Protein AF-A0AAU7X419-F1 (afdb_monomer_lite)

Foldseek 3Di:
DWEDAPDQWIADPVRDTGHCDPPDPVNVVVVVVVVVVDDHHYHPDDDQDPVNLVVQLVVLVVVLVVLVVLVVVCVVVVHDDDPLSVVLNVVSVCSNVVVDVDRDDDDDRDDPD

Sequence (113 aa):
MYRATSTEAVFRADGAIIPADPDNRDWQAYLAWLADGNAPEPAAAPEPTPAAVSARRAEALAALAASDIVVLRRAELGLALPEDWRTYRIALRAVVSGAVDTLPERPPWPPTA

Radius of gyration: 24.55 Å; chains: 1; bounding box: 50×23×65 Å

Structure (mmCIF, N/CA/C/O backbone):
data_AF-A0AAU7X419-F1
#
_entry.id   AF-A0AAU7X419-F1
#
loop_
_atom_site.group_PDB
_atom_site.id
_atom_site.type_symbol
_atom_site.label_atom_id
_atom_site.label_alt_id
_atom_site.label_comp_id
_atom_site.label_asym_id
_atom_site.label_entity_id
_atom_site.label_seq_id
_atom_site.pdbx_PDB_ins_code
_atom_site.Cartn_x
_atom_site.Cartn_y
_atom_site.Cartn_z
_atom_site.occupancy
_atom_site.B_iso_or_equiv
_atom_site.auth_seq_id
_atom_site.auth_comp_id
_atom_site.auth_asym_id
_atom_site.auth_atom_id
_atom_site.pdbx_PDB_model_num
ATOM 1 N N . MET A 1 1 ? 19.589 9.683 -27.814 1.00 79.56 1 MET A N 1
ATOM 2 C CA . MET A 1 1 ? 19.390 9.503 -26.362 1.00 79.56 1 MET A CA 1
ATOM 3 C C . MET A 1 1 ? 18.973 8.066 -26.118 1.00 79.56 1 MET A C 1
ATOM 5 O O . MET A 1 1 ? 18.142 7.567 -26.877 1.00 79.56 1 MET A O 1
ATOM 9 N N . TYR A 1 2 ? 19.582 7.414 -25.129 1.00 86.00 2 TYR A N 1
ATOM 10 C CA . TYR A 1 2 ? 19.307 6.026 -24.757 1.00 86.00 2 TYR A CA 1
ATOM 11 C C . TYR A 1 2 ? 18.768 5.968 -23.330 1.00 86.00 2 TYR A C 1
ATOM 13 O O . TYR A 1 2 ? 19.168 6.774 -22.489 1.00 86.00 2 TYR A O 1
ATOM 21 N N . ARG A 1 3 ? 17.896 5.002 -23.058 1.00 83.50 3 ARG A N 1
ATOM 22 C CA . ARG A 1 3 ? 17.323 4.739 -21.739 1.00 83.50 3 ARG A CA 1
ATOM 23 C C . ARG A 1 3 ? 17.540 3.281 -21.363 1.00 83.50 3 ARG A C 1
ATOM 25 O O . ARG A 1 3 ? 17.287 2.387 -22.171 1.00 83.50 3 ARG A O 1
ATOM 32 N N . ALA A 1 4 ? 18.000 3.042 -20.142 1.00 79.81 4 ALA A N 1
ATOM 33 C CA . ALA A 1 4 ? 18.187 1.690 -19.636 1.00 79.81 4 ALA A CA 1
ATOM 34 C C . ALA A 1 4 ? 16.838 0.964 -19.502 1.00 79.81 4 ALA A C 1
ATOM 36 O O . ALA A 1 4 ? 15.817 1.575 -19.169 1.00 79.81 4 ALA A O 1
ATOM 37 N N . THR A 1 5 ? 16.826 -0.344 -19.752 1.00 77.69 5 THR A N 1
ATOM 38 C CA . THR A 1 5 ? 15.701 -1.208 -19.367 1.00 77.69 5 THR A CA 1
ATOM 39 C C . THR A 1 5 ? 16.009 -1.913 -18.050 1.00 77.69 5 THR A C 1
ATOM 41 O O . THR A 1 5 ? 17.121 -1.845 -17.539 1.00 77.69 5 THR A O 1
ATOM 44 N N . SER A 1 6 ? 15.030 -2.624 -17.490 1.00 71.19 6 SER A N 1
ATOM 45 C CA . SER A 1 6 ? 15.257 -3.544 -16.364 1.00 71.19 6 SER A CA 1
ATOM 46 C C . SER A 1 6 ? 16.053 -4.804 -16.759 1.00 71.19 6 SER A C 1
ATOM 48 O O . SER A 1 6 ? 16.244 -5.689 -15.931 1.00 71.19 6 SER A O 1
ATOM 50 N N . THR A 1 7 ? 16.486 -4.897 -18.019 1.00 76.69 7 THR A N 1
ATOM 51 C CA . THR A 1 7 ? 17.304 -5.969 -18.602 1.00 76.69 7 THR A CA 1
ATOM 52 C C . THR A 1 7 ? 18.544 -5.367 -19.274 1.00 76.69 7 THR A C 1
ATOM 54 O O . THR A 1 7 ? 18.708 -4.151 -19.290 1.00 76.69 7 THR A O 1
ATOM 57 N N . GLU A 1 8 ? 19.409 -6.191 -19.868 1.00 79.94 8 GLU A N 1
ATOM 58 C CA . GLU A 1 8 ? 20.621 -5.709 -20.554 1.00 79.94 8 GLU A CA 1
ATOM 59 C C . GLU A 1 8 ? 20.330 -4.911 -21.843 1.00 79.94 8 GLU A C 1
ATOM 61 O O . GLU A 1 8 ? 21.203 -4.216 -22.350 1.00 79.94 8 GLU A O 1
ATOM 66 N N . ALA A 1 9 ? 19.098 -4.951 -22.361 1.00 85.69 9 ALA A N 1
ATOM 67 C CA . ALA A 1 9 ? 18.690 -4.154 -23.515 1.00 85.69 9 ALA A CA 1
ATOM 68 C C . ALA A 1 9 ? 18.554 -2.652 -23.189 1.00 85.69 9 ALA A C 1
ATOM 70 O O . ALA A 1 9 ? 18.259 -2.258 -22.056 1.00 85.69 9 ALA A O 1
ATOM 71 N N . VAL A 1 10 ? 18.675 -1.798 -24.206 1.00 88.00 10 VAL A N 1
ATOM 72 C CA . VAL A 1 10 ? 18.469 -0.345 -24.087 1.00 88.00 10 VAL A CA 1
ATOM 73 C C . VAL A 1 10 ? 17.378 0.145 -25.030 1.00 88.00 10 VAL A C 1
ATOM 75 O O . VAL A 1 10 ? 17.272 -0.301 -26.168 1.00 88.00 10 VAL A O 1
ATOM 78 N N . PHE A 1 11 ? 16.558 1.085 -24.564 1.00 88.56 11 PHE A N 1
ATOM 79 C CA . PHE A 1 11 ? 15.627 1.814 -25.418 1.00 88.56 11 PHE A CA 1
ATOM 80 C C . PHE A 1 11 ? 16.349 2.964 -26.100 1.00 88.56 11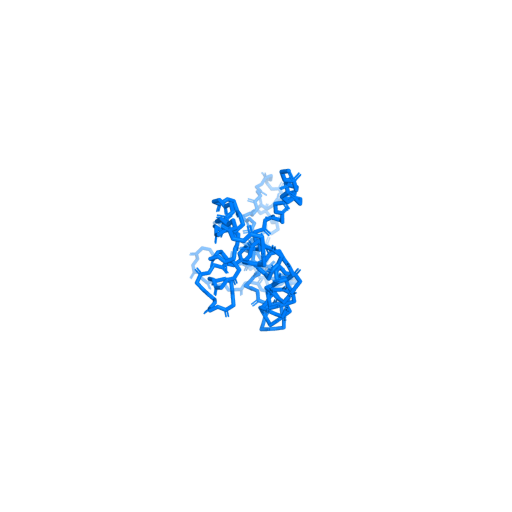 PHE A C 1
ATOM 82 O O . PHE A 1 11 ? 17.002 3.779 -25.443 1.00 88.56 11 PHE A O 1
ATOM 89 N N . ARG A 1 12 ? 16.177 3.081 -27.411 1.00 88.25 12 ARG A N 1
ATOM 90 C CA . ARG A 1 12 ? 16.569 4.271 -28.161 1.00 88.25 12 ARG A CA 1
ATOM 91 C C . ARG A 1 12 ? 15.372 5.213 -28.299 1.00 88.25 12 ARG A C 1
ATOM 93 O O . ARG A 1 12 ? 14.221 4.794 -28.240 1.00 88.25 12 ARG A O 1
ATOM 100 N N . ALA A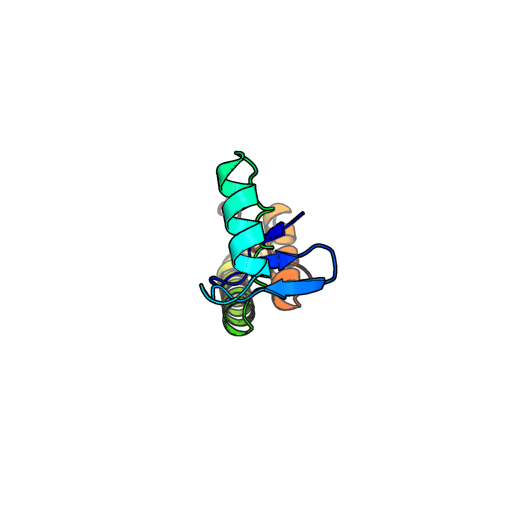 1 13 ? 15.644 6.509 -28.442 1.00 83.19 13 ALA A N 1
ATOM 101 C CA . ALA A 1 13 ? 14.624 7.562 -28.500 1.00 83.19 13 ALA A CA 1
ATOM 102 C C . ALA A 1 13 ? 13.572 7.403 -29.621 1.00 83.19 13 ALA A C 1
ATOM 104 O O . ALA A 1 13 ? 12.534 8.053 -29.573 1.00 83.19 13 ALA A O 1
ATOM 105 N N . ASP A 1 14 ? 13.827 6.554 -30.616 1.00 82.88 14 ASP A N 1
ATOM 106 C CA . ASP A 1 14 ? 12.886 6.177 -31.678 1.00 82.88 14 ASP A CA 1
ATOM 107 C C . ASP A 1 14 ? 11.906 5.062 -31.264 1.00 82.88 14 ASP A C 1
ATOM 109 O O . ASP A 1 14 ? 11.076 4.642 -32.066 1.00 82.88 14 ASP A O 1
ATOM 113 N N . GLY A 1 15 ? 11.986 4.580 -30.021 1.00 80.38 15 GLY A N 1
ATOM 114 C CA . GLY A 1 15 ? 11.152 3.503 -29.491 1.00 80.38 15 GLY A CA 1
ATOM 115 C C . GLY A 1 15 ? 11.693 2.099 -29.772 1.00 80.38 15 GLY A C 1
ATOM 116 O O . GLY A 1 15 ? 11.067 1.124 -29.359 1.00 80.38 15 GLY A O 1
ATOM 117 N N . ALA A 1 16 ? 12.850 1.970 -30.431 1.00 86.56 16 ALA A N 1
ATOM 118 C CA . ALA A 1 16 ? 13.476 0.675 -30.669 1.00 86.56 16 ALA A CA 1
ATOM 119 C C . ALA A 1 16 ? 14.076 0.099 -29.375 1.00 86.56 16 ALA A C 1
ATOM 121 O O . ALA A 1 16 ? 14.766 0.799 -28.626 1.00 86.56 16 ALA A O 1
ATOM 122 N N . ILE A 1 17 ? 13.842 -1.195 -29.138 1.00 90.00 17 ILE A N 1
ATOM 123 C CA . ILE A 1 17 ? 14.532 -1.979 -28.106 1.00 90.00 17 ILE A CA 1
ATOM 124 C C . ILE A 1 17 ? 15.788 -2.564 -28.742 1.00 90.00 17 ILE A C 1
ATOM 126 O O . ILE A 1 17 ? 15.701 -3.379 -29.659 1.00 90.00 17 ILE A O 1
ATOM 130 N N . ILE A 1 18 ? 16.950 -2.151 -28.250 1.00 90.25 18 ILE A N 1
ATOM 131 C CA . ILE A 1 18 ? 18.254 -2.619 -28.710 1.00 90.25 18 ILE A CA 1
ATOM 132 C C . ILE A 1 18 ? 18.728 -3.715 -27.748 1.00 90.25 18 ILE A C 1
ATOM 134 O O . ILE A 1 18 ? 19.059 -3.398 -26.602 1.00 90.25 18 ILE A O 1
ATOM 138 N N . PRO A 1 19 ? 18.756 -4.992 -28.163 1.00 90.19 19 PRO A N 1
ATOM 139 C CA . PRO A 1 19 ? 19.332 -6.062 -27.355 1.00 90.19 19 PRO A CA 1
ATOM 140 C C . PRO A 1 19 ? 20.846 -5.880 -27.185 1.00 90.19 19 PRO A C 1
ATOM 142 O O . PRO A 1 19 ? 21.510 -5.362 -28.085 1.00 90.19 19 PRO A O 1
ATOM 145 N N . ALA A 1 20 ? 21.383 -6.351 -26.054 1.00 89.00 20 ALA A N 1
ATOM 146 C CA . ALA A 1 20 ? 22.815 -6.367 -25.741 1.00 89.00 20 ALA A CA 1
ATOM 147 C C . ALA A 1 20 ? 23.576 -7.442 -26.534 1.00 89.00 20 ALA A C 1
ATOM 149 O O . ALA A 1 20 ? 24.198 -8.341 -25.975 1.00 89.00 20 ALA A O 1
ATOM 150 N N . ASP A 1 21 ? 23.479 -7.373 -27.856 1.00 90.31 21 ASP A N 1
ATOM 151 C CA . ASP A 1 21 ? 24.117 -8.306 -28.773 1.00 90.31 21 ASP A CA 1
ATOM 152 C C . ASP A 1 21 ? 25.371 -7.647 -29.377 1.00 90.31 21 ASP A C 1
ATOM 154 O O . ASP A 1 21 ? 25.259 -6.566 -29.970 1.00 90.31 21 ASP A O 1
ATOM 158 N N . PRO A 1 22 ? 26.571 -8.246 -29.235 1.00 88.88 22 PRO A N 1
ATOM 159 C CA . PRO A 1 22 ? 27.797 -7.700 -29.812 1.00 88.88 22 PRO A CA 1
ATOM 160 C C . PRO A 1 22 ? 27.753 -7.574 -31.341 1.00 88.88 22 PRO A C 1
ATOM 162 O O . PRO A 1 22 ? 28.447 -6.706 -31.874 1.00 88.88 22 PRO A O 1
ATOM 165 N N . ASP A 1 23 ? 26.930 -8.362 -32.039 1.00 92.12 23 ASP A N 1
ATOM 166 C CA . ASP A 1 23 ? 26.745 -8.278 -33.492 1.00 92.12 23 ASP A CA 1
ATOM 167 C C . ASP A 1 23 ? 25.702 -7.216 -33.895 1.00 92.12 23 ASP A C 1
ATOM 169 O O . ASP A 1 23 ? 25.554 -6.882 -35.077 1.00 92.12 23 ASP A O 1
ATOM 173 N N . ASN A 1 24 ? 24.997 -6.617 -32.927 1.00 90.62 24 ASN A N 1
ATOM 174 C CA . ASN A 1 24 ? 24.045 -5.547 -33.186 1.00 90.62 24 ASN A CA 1
ATOM 175 C C . ASN A 1 24 ? 24.753 -4.191 -33.323 1.00 90.62 24 ASN A C 1
ATOM 177 O O . ASN A 1 24 ? 25.326 -3.636 -32.384 1.00 90.62 24 ASN A O 1
ATOM 181 N N . ARG A 1 25 ? 24.637 -3.597 -34.512 1.00 91.62 25 ARG A N 1
ATOM 182 C CA . ARG A 1 25 ? 25.197 -2.277 -34.826 1.00 91.62 25 ARG A CA 1
ATOM 183 C C . ARG A 1 25 ? 24.687 -1.172 -33.897 1.00 91.62 25 ARG A C 1
ATOM 185 O O . ARG A 1 25 ? 25.450 -0.278 -33.540 1.00 91.62 25 ARG A O 1
ATOM 192 N N . ASP A 1 26 ? 23.421 -1.231 -33.499 1.00 90.19 26 ASP A N 1
ATOM 193 C CA . ASP A 1 26 ? 22.824 -0.234 -32.611 1.00 90.19 26 ASP A CA 1
ATOM 194 C C . ASP A 1 26 ? 23.362 -0.358 -31.176 1.00 90.19 26 ASP A C 1
ATOM 196 O O . ASP A 1 26 ? 23.521 0.649 -30.484 1.00 90.19 26 ASP A O 1
ATOM 200 N N . TRP A 1 27 ? 23.722 -1.575 -30.751 1.00 91.00 27 TRP A N 1
ATOM 201 C CA . TRP A 1 27 ? 24.388 -1.819 -29.471 1.00 91.00 27 TRP A CA 1
ATOM 202 C C . TRP A 1 27 ? 25.822 -1.282 -29.473 1.00 91.00 27 TRP A C 1
ATOM 204 O O . TRP A 1 27 ? 26.227 -0.577 -28.551 1.00 91.00 27 TRP A O 1
ATOM 214 N N . GLN A 1 28 ? 26.573 -1.514 -30.551 1.00 91.56 28 GLN A N 1
ATOM 215 C CA . GLN A 1 28 ? 27.915 -0.943 -30.716 1.00 91.56 28 GLN A CA 1
ATOM 216 C C . GLN A 1 28 ? 27.893 0.596 -30.720 1.00 91.56 28 GLN A C 1
ATOM 218 O O . GLN A 1 28 ? 28.753 1.230 -30.106 1.00 91.56 28 GLN A O 1
ATOM 223 N N . ALA A 1 29 ? 26.886 1.210 -31.354 1.00 91.44 29 ALA A N 1
ATOM 224 C CA . ALA A 1 29 ? 26.696 2.661 -31.336 1.00 91.44 29 ALA A CA 1
ATOM 225 C C . ALA A 1 29 ? 26.382 3.197 -29.927 1.00 91.44 29 ALA A C 1
ATOM 227 O O . ALA A 1 29 ? 26.853 4.273 -29.554 1.00 91.44 29 ALA A O 1
ATOM 228 N N . TYR A 1 30 ? 25.617 2.448 -29.129 1.00 89.38 30 TYR A N 1
ATOM 229 C CA . TYR A 1 30 ? 25.389 2.756 -27.718 1.00 89.38 30 TYR A CA 1
ATOM 230 C C . TYR A 1 30 ? 26.682 2.675 -26.887 1.00 89.38 30 TYR A C 1
ATOM 232 O O . TYR A 1 30 ? 26.959 3.589 -26.112 1.00 89.38 30 TYR A O 1
ATOM 240 N N . LEU A 1 31 ? 27.510 1.643 -27.086 1.00 90.38 31 LEU A N 1
ATOM 241 C CA . LEU A 1 31 ? 28.794 1.493 -26.387 1.00 90.38 31 LEU A CA 1
ATOM 242 C C . LEU A 1 31 ? 29.780 2.625 -26.710 1.00 90.38 31 LEU A C 1
ATOM 244 O O . LEU A 1 31 ? 30.438 3.136 -25.807 1.00 90.38 31 LEU A O 1
ATOM 248 N N . ALA A 1 32 ? 29.861 3.049 -27.974 1.00 91.75 32 ALA A N 1
ATOM 249 C CA . ALA A 1 32 ? 30.682 4.196 -28.366 1.00 91.75 32 ALA A CA 1
ATOM 250 C C . ALA A 1 32 ? 30.195 5.490 -27.691 1.00 91.75 32 ALA A C 1
ATOM 252 O O . ALA A 1 32 ? 30.985 6.243 -27.131 1.00 91.75 32 ALA A O 1
ATOM 253 N N . TRP A 1 33 ? 28.877 5.700 -27.656 1.00 91.06 33 TRP A N 1
ATOM 254 C CA . TRP A 1 33 ? 28.274 6.848 -26.982 1.00 91.06 33 TRP A CA 1
ATOM 255 C C . TRP A 1 33 ? 28.539 6.858 -25.464 1.00 91.06 33 TRP A C 1
ATOM 257 O O . TRP A 1 33 ? 28.801 7.922 -24.901 1.00 91.06 33 TRP A O 1
ATOM 267 N N . LEU A 1 34 ? 28.525 5.693 -24.803 1.00 89.88 34 LEU A N 1
ATOM 268 C CA . LEU A 1 34 ? 28.951 5.556 -23.403 1.00 89.88 34 LEU A CA 1
ATOM 269 C C . LEU A 1 34 ? 30.439 5.895 -23.216 1.00 89.88 34 LEU A C 1
ATOM 271 O O . LEU A 1 34 ? 30.795 6.577 -22.257 1.00 89.88 34 LEU A O 1
ATOM 275 N N . ALA A 1 35 ? 31.304 5.428 -24.122 1.00 90.38 35 ALA A N 1
ATOM 276 C CA . ALA A 1 35 ? 32.748 5.671 -24.068 1.00 90.38 35 ALA A CA 1
ATOM 277 C C . ALA A 1 35 ? 33.106 7.160 -24.226 1.00 90.38 35 ALA A C 1
ATOM 279 O O . ALA A 1 35 ? 34.069 7.622 -23.616 1.00 90.38 35 ALA A O 1
ATOM 280 N N . ASP A 1 36 ? 32.280 7.921 -24.947 1.00 91.00 36 ASP A N 1
ATOM 281 C CA . ASP A 1 36 ? 32.370 9.384 -25.057 1.00 91.00 36 ASP A CA 1
ATOM 282 C C . ASP A 1 36 ? 31.955 10.126 -23.764 1.00 91.00 36 ASP A C 1
ATOM 284 O O . ASP A 1 36 ? 31.923 11.357 -23.727 1.00 91.00 36 ASP A O 1
ATOM 288 N N . GLY A 1 37 ? 31.636 9.399 -22.685 1.00 89.50 37 GLY A N 1
ATOM 289 C CA . GLY A 1 37 ? 31.310 9.957 -21.369 1.00 89.50 37 GLY A CA 1
ATOM 290 C C . GLY A 1 37 ? 29.834 10.300 -21.176 1.00 89.50 37 GLY A C 1
ATOM 291 O O . GLY A 1 37 ? 29.483 10.993 -20.219 1.00 89.50 37 GLY A O 1
ATOM 292 N N . ASN A 1 38 ? 28.955 9.834 -22.063 1.00 88.62 38 ASN A N 1
ATOM 293 C CA . ASN A 1 38 ? 27.521 10.031 -21.903 1.00 88.62 38 ASN A CA 1
ATOM 294 C C . ASN A 1 38 ? 26.906 8.963 -20.980 1.00 88.62 38 ASN A C 1
ATOM 296 O O . ASN A 1 38 ? 27.380 7.831 -20.913 1.00 88.62 38 ASN A O 1
ATOM 300 N N . ALA A 1 39 ? 25.810 9.307 -20.298 1.00 86.69 39 ALA A N 1
ATOM 301 C CA . ALA A 1 39 ? 25.093 8.406 -19.396 1.00 86.69 39 ALA A CA 1
ATOM 302 C C . ALA A 1 39 ? 23.637 8.215 -19.854 1.00 86.69 39 ALA A C 1
ATOM 304 O O . ALA A 1 39 ? 22.959 9.213 -20.122 1.00 86.69 39 ALA A O 1
ATOM 305 N N . PRO A 1 40 ? 23.137 6.969 -19.963 1.00 85.06 40 PRO A N 1
ATOM 306 C CA . PRO A 1 40 ? 21.759 6.702 -20.351 1.00 85.06 40 PRO A CA 1
ATOM 307 C C . PRO A 1 40 ? 20.803 7.194 -19.269 1.00 85.06 40 PRO A C 1
ATOM 309 O O . PRO A 1 40 ? 21.136 7.228 -18.083 1.00 85.06 40 PRO A O 1
ATOM 312 N N . GLU A 1 41 ? 19.585 7.522 -19.677 1.00 84.00 41 GLU A N 1
ATOM 313 C CA . GLU A 1 41 ? 18.528 7.815 -18.720 1.00 84.00 41 GLU A CA 1
ATOM 314 C C . GLU A 1 41 ? 18.202 6.546 -17.908 1.00 84.00 41 GLU A C 1
ATOM 316 O O . GLU A 1 41 ? 18.158 5.447 -18.483 1.00 84.00 41 GLU A O 1
ATOM 321 N N . PRO A 1 42 ? 17.991 6.653 -16.583 1.00 78.81 42 PRO A N 1
ATOM 322 C CA . PRO A 1 42 ? 17.614 5.505 -15.773 1.00 78.81 42 PRO A CA 1
ATOM 323 C C . PRO A 1 42 ? 16.310 4.865 -16.267 1.00 78.81 42 PRO A C 1
ATOM 325 O O . PRO A 1 42 ? 15.401 5.524 -16.785 1.00 78.81 42 PRO A O 1
ATOM 328 N N . ALA A 1 43 ? 16.205 3.549 -16.081 1.00 75.44 43 ALA A N 1
ATOM 329 C CA . ALA A 1 43 ? 14.951 2.838 -16.290 1.00 75.44 43 ALA A CA 1
ATOM 330 C C . ALA A 1 43 ? 13.857 3.431 -15.381 1.00 75.44 43 ALA A C 1
ATOM 332 O O . ALA A 1 43 ? 14.143 3.889 -14.273 1.00 75.44 43 ALA A O 1
ATOM 333 N N . ALA A 1 44 ? 12.594 3.404 -15.823 1.00 72.31 44 ALA A N 1
ATOM 334 C CA . ALA A 1 44 ? 11.501 3.701 -14.894 1.00 72.31 44 ALA A CA 1
ATOM 335 C C . ALA A 1 44 ? 11.495 2.640 -13.796 1.00 72.31 44 ALA A C 1
ATOM 337 O O . ALA A 1 44 ? 11.857 1.485 -14.042 1.00 72.31 44 ALA A O 1
ATOM 338 N N . ALA A 1 45 ? 11.054 3.040 -12.604 1.00 71.88 45 ALA A N 1
ATOM 339 C CA . ALA A 1 45 ? 10.770 2.086 -11.550 1.00 71.88 45 ALA A CA 1
ATOM 340 C C . ALA A 1 45 ? 9.826 0.999 -12.097 1.00 71.88 45 ALA A C 1
ATOM 342 O O . ALA A 1 45 ? 8.892 1.328 -12.837 1.00 71.88 45 ALA A O 1
ATOM 343 N N . PRO A 1 46 ? 10.074 -0.281 -11.777 1.00 71.50 46 PRO A N 1
ATOM 344 C CA . PRO A 1 46 ? 9.177 -1.345 -12.193 1.00 71.50 46 PRO A CA 1
ATOM 345 C C . PRO A 1 46 ? 7.782 -1.078 -11.626 1.00 71.50 46 PRO A C 1
ATOM 347 O O . PRO A 1 46 ? 7.646 -0.662 -10.471 1.00 71.50 46 PRO A O 1
ATOM 350 N N . GLU A 1 47 ? 6.745 -1.329 -12.426 1.00 77.00 47 GLU A N 1
ATOM 351 C CA . GLU A 1 47 ? 5.382 -1.326 -11.902 1.00 77.00 47 GLU A CA 1
ATOM 352 C C . GLU A 1 47 ? 5.265 -2.360 -10.769 1.00 77.00 47 GLU A C 1
ATOM 354 O O . GLU A 1 47 ? 5.885 -3.431 -10.831 1.00 77.00 47 GLU A O 1
ATOM 359 N N . PRO A 1 48 ? 4.502 -2.061 -9.704 1.00 80.56 48 PRO A N 1
ATOM 360 C CA . PRO A 1 48 ? 4.331 -3.001 -8.612 1.00 80.56 48 PRO A CA 1
ATOM 361 C C . PRO A 1 48 ? 3.675 -4.282 -9.130 1.00 80.56 48 PRO A C 1
ATOM 363 O O . PRO A 1 48 ? 2.652 -4.256 -9.812 1.00 80.56 48 PRO A O 1
ATOM 366 N N . THR A 1 49 ? 4.246 -5.431 -8.776 1.00 88.69 49 THR A N 1
ATOM 367 C CA . THR A 1 49 ? 3.665 -6.720 -9.161 1.00 88.69 49 THR A CA 1
ATOM 368 C C . THR A 1 49 ? 2.299 -6.922 -8.486 1.00 88.69 49 THR A C 1
ATOM 370 O O . THR A 1 49 ? 2.081 -6.426 -7.375 1.00 88.69 49 THR A O 1
ATOM 373 N N . PRO A 1 50 ? 1.383 -7.720 -9.073 1.00 88.56 50 PRO A N 1
ATOM 374 C CA . PRO A 1 50 ? 0.107 -8.048 -8.429 1.00 88.56 50 PRO A CA 1
ATOM 375 C C . PRO A 1 50 ? 0.276 -8.646 -7.024 1.00 88.56 50 PRO A C 1
ATOM 377 O O . PRO A 1 50 ? -0.538 -8.398 -6.132 1.00 88.56 50 PRO A O 1
ATOM 380 N N . ALA A 1 51 ? 1.364 -9.392 -6.804 1.00 89.56 51 ALA A N 1
ATOM 381 C CA . ALA A 1 51 ? 1.732 -9.930 -5.499 1.00 89.56 51 ALA A CA 1
ATOM 382 C C . ALA A 1 51 ? 2.102 -8.821 -4.500 1.00 89.56 51 ALA A C 1
ATOM 384 O O . ALA A 1 51 ? 1.611 -8.838 -3.373 1.00 89.56 51 ALA A O 1
ATOM 385 N N . ALA A 1 52 ? 2.898 -7.828 -4.913 1.00 89.50 52 ALA A N 1
ATOM 386 C CA . ALA A 1 52 ? 3.247 -6.683 -4.071 1.00 89.50 52 ALA A CA 1
ATOM 387 C C . ALA A 1 52 ? 2.013 -5.840 -3.704 1.00 89.50 52 ALA A C 1
ATOM 389 O O . ALA A 1 52 ? 1.846 -5.458 -2.545 1.00 89.50 52 ALA A O 1
ATOM 390 N N . VAL A 1 53 ? 1.108 -5.609 -4.664 1.00 90.50 53 VAL A N 1
ATOM 391 C CA . VAL A 1 53 ? -0.167 -4.912 -4.414 1.00 90.50 53 VAL A CA 1
ATOM 392 C C . VAL A 1 53 ? -1.028 -5.696 -3.419 1.00 90.50 53 VAL A C 1
ATOM 394 O O . VAL A 1 53 ? -1.567 -5.124 -2.471 1.00 90.50 53 VAL A O 1
ATOM 397 N N . SER A 1 54 ? -1.130 -7.015 -3.595 1.00 90.75 54 SER A N 1
ATOM 398 C CA . SER A 1 54 ? -1.913 -7.884 -2.707 1.00 90.75 54 SER A CA 1
ATOM 399 C C . SER A 1 54 ? -1.347 -7.921 -1.286 1.00 90.75 54 SER A C 1
ATOM 401 O O . SER A 1 54 ? -2.106 -7.794 -0.326 1.00 90.75 54 SER A O 1
ATOM 403 N N . ALA A 1 55 ? -0.022 -8.024 -1.143 1.00 93.38 55 ALA A N 1
ATOM 404 C CA . ALA A 1 55 ? 0.658 -7.996 0.151 1.00 93.38 55 ALA A CA 1
ATOM 405 C C . ALA A 1 55 ? 0.398 -6.678 0.895 1.00 93.38 55 ALA A C 1
ATOM 407 O O . ALA A 1 55 ? 0.025 -6.690 2.066 1.00 93.38 55 ALA A O 1
ATOM 408 N N . ARG A 1 56 ? 0.486 -5.546 0.189 1.00 94.56 56 ARG A N 1
ATOM 409 C CA . ARG A 1 56 ? 0.193 -4.226 0.757 1.00 94.56 56 ARG A CA 1
ATOM 410 C C . ARG A 1 56 ? -1.254 -4.096 1.231 1.00 94.56 56 ARG A C 1
ATOM 412 O O . ARG A 1 56 ? -1.509 -3.562 2.309 1.00 94.56 56 ARG A O 1
ATOM 419 N N . ARG A 1 57 ? -2.218 -4.595 0.452 1.00 95.56 57 ARG A N 1
ATOM 420 C CA . ARG A 1 57 ? -3.634 -4.603 0.862 1.00 95.56 57 ARG A CA 1
ATOM 421 C C . ARG A 1 57 ? -3.855 -5.474 2.098 1.00 95.56 57 ARG A C 1
ATOM 423 O O . ARG A 1 57 ? -4.598 -5.072 2.990 1.00 95.56 57 ARG A O 1
ATOM 430 N N . ALA A 1 58 ? -3.198 -6.631 2.172 1.00 95.94 58 ALA A N 1
ATOM 431 C CA . ALA A 1 58 ? -3.259 -7.505 3.340 1.00 95.94 58 ALA A CA 1
ATOM 432 C C . ALA A 1 58 ? -2.677 -6.828 4.593 1.00 95.94 58 ALA A C 1
ATOM 434 O O . ALA A 1 58 ? -3.280 -6.896 5.663 1.00 95.94 58 ALA A O 1
ATOM 435 N N . GLU A 1 59 ? -1.562 -6.110 4.455 1.00 96.56 59 GLU A N 1
ATOM 436 C CA . GLU A 1 59 ? -0.965 -5.330 5.541 1.00 96.56 59 GLU A CA 1
ATOM 437 C C . GLU A 1 59 ? -1.896 -4.206 6.020 1.00 96.56 59 GLU A C 1
ATOM 439 O O . GLU A 1 59 ? -2.116 -4.047 7.223 1.00 96.56 59 GLU A O 1
ATOM 444 N N . ALA A 1 60 ? -2.533 -3.482 5.095 1.00 96.25 60 ALA A N 1
ATOM 445 C CA . ALA A 1 60 ? -3.505 -2.449 5.442 1.00 96.25 60 ALA A CA 1
ATOM 446 C C . ALA A 1 60 ? -4.742 -3.013 6.169 1.00 96.25 60 ALA A C 1
ATOM 448 O O . ALA A 1 60 ? -5.242 -2.396 7.113 1.00 96.25 60 ALA A O 1
ATOM 449 N N . LEU A 1 61 ? -5.214 -4.205 5.784 1.00 97.62 61 LEU A N 1
ATOM 450 C CA . LEU A 1 61 ? -6.287 -4.915 6.488 1.00 97.62 61 LEU A CA 1
ATOM 451 C C . LEU A 1 61 ? -5.862 -5.346 7.897 1.00 97.62 61 LEU A C 1
ATOM 453 O O . LEU A 1 61 ? -6.613 -5.139 8.851 1.00 97.62 61 LEU A O 1
ATOM 457 N N . ALA A 1 62 ? -4.654 -5.895 8.048 1.00 97.12 62 ALA A N 1
ATOM 458 C CA . ALA A 1 62 ? -4.110 -6.269 9.351 1.00 97.12 62 ALA A CA 1
ATOM 459 C C . ALA A 1 62 ? -3.975 -5.049 10.278 1.00 97.12 62 ALA A C 1
ATOM 461 O O . ALA A 1 62 ? -4.331 -5.118 11.453 1.00 97.12 62 ALA A O 1
ATOM 462 N N . ALA A 1 63 ? -3.540 -3.907 9.745 1.00 96.06 63 ALA A N 1
ATOM 463 C CA . ALA A 1 63 ? -3.464 -2.646 10.474 1.00 96.06 63 ALA A CA 1
ATOM 464 C C . ALA A 1 63 ? -4.849 -2.084 10.862 1.00 96.06 63 ALA A C 1
ATOM 466 O O . ALA A 1 63 ? -5.017 -1.530 11.956 1.00 96.06 63 ALA A O 1
ATOM 467 N N . LEU A 1 64 ? -5.873 -2.252 10.014 1.00 96.81 64 LEU A N 1
ATOM 468 C CA . LEU A 1 64 ? -7.258 -1.914 10.366 1.00 96.81 64 LEU A CA 1
ATOM 469 C C . LEU A 1 64 ? -7.753 -2.777 11.528 1.00 96.81 64 LEU A C 1
ATOM 471 O O . LEU A 1 64 ? -8.227 -2.225 12.518 1.00 96.81 64 LEU A O 1
ATOM 475 N N . ALA A 1 65 ? -7.564 -4.095 11.452 1.00 96.62 65 ALA A N 1
ATOM 476 C CA . ALA A 1 65 ? -7.939 -5.009 12.528 1.00 96.62 65 ALA A CA 1
ATOM 477 C C . ALA A 1 65 ? -7.187 -4.685 13.832 1.00 96.62 65 ALA A C 1
ATOM 479 O O . ALA A 1 65 ? -7.787 -4.563 14.898 1.00 96.62 65 ALA A O 1
ATOM 480 N N . ALA A 1 66 ? -5.876 -4.442 13.752 1.00 94.25 66 ALA A N 1
ATOM 481 C CA . ALA A 1 66 ? -5.057 -4.078 14.906 1.00 94.25 66 ALA A CA 1
ATOM 482 C C . ALA A 1 66 ? -5.445 -2.726 15.528 1.00 94.25 66 ALA A C 1
ATOM 484 O O . ALA A 1 66 ? -5.170 -2.497 16.702 1.00 94.25 66 ALA A O 1
ATOM 485 N N . SER A 1 67 ? -6.075 -1.823 14.769 1.00 95.06 67 SER A N 1
ATOM 486 C CA . SER A 1 67 ? -6.548 -0.529 15.274 1.00 95.06 67 SER A CA 1
ATOM 487 C C . SER A 1 67 ? -7.987 -0.557 15.800 1.00 95.06 67 SER A C 1
ATOM 489 O O . SER A 1 67 ? 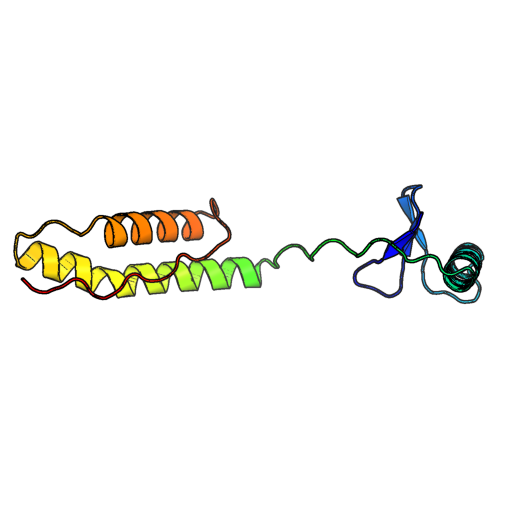-8.420 0.419 16.415 1.00 95.06 67 SER A O 1
ATOM 491 N N . ASP A 1 68 ? -8.718 -1.664 15.638 1.00 95.88 68 ASP A N 1
ATOM 492 C CA . ASP A 1 68 ? -10.074 -1.804 16.182 1.00 95.88 6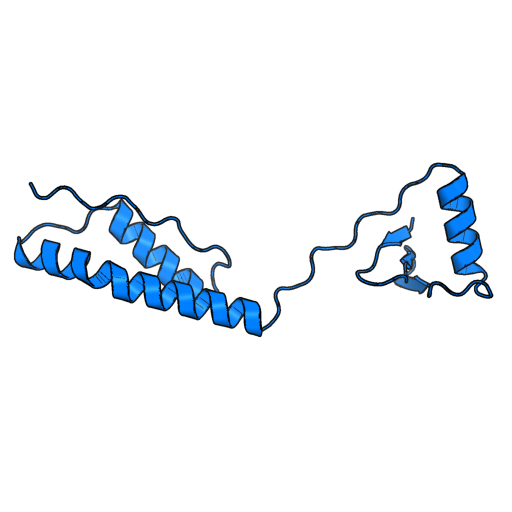8 ASP A CA 1
ATOM 493 C C . ASP A 1 68 ? -10.081 -1.770 17.714 1.00 95.88 68 ASP A C 1
ATOM 495 O O . ASP A 1 68 ? -10.981 -1.177 18.302 1.00 95.88 68 ASP A O 1
ATOM 499 N N . ILE A 1 69 ? -9.035 -2.283 18.372 1.00 93.25 69 ILE A N 1
ATOM 500 C CA . ILE A 1 69 ? -8.890 -2.205 19.835 1.00 93.25 69 ILE A CA 1
ATOM 501 C C . ILE A 1 69 ? -8.926 -0.758 20.355 1.00 93.25 69 ILE A C 1
ATOM 503 O O . ILE A 1 69 ? -9.515 -0.490 21.399 1.00 93.25 69 ILE A O 1
ATOM 507 N N . VAL A 1 70 ? -8.352 0.196 19.612 1.00 93.25 70 VAL A N 1
ATOM 508 C CA . VAL A 1 70 ? -8.364 1.619 19.981 1.00 93.25 70 VAL A CA 1
ATOM 509 C C . VAL A 1 70 ? -9.769 2.195 19.845 1.00 93.25 70 VAL A C 1
ATOM 511 O O . VAL A 1 70 ? -10.214 2.951 20.708 1.00 93.25 70 VAL A O 1
ATOM 514 N N . VAL A 1 71 ? -10.477 1.822 18.776 1.00 93.44 71 VAL A N 1
ATOM 515 C CA . VAL A 1 71 ? -11.861 2.247 18.537 1.00 93.44 71 VAL A CA 1
ATOM 516 C C . VAL A 1 71 ? -12.777 1.715 19.634 1.00 93.44 71 VAL A C 1
ATOM 518 O O . VAL A 1 71 ? -13.525 2.494 20.220 1.00 93.44 71 VAL A O 1
ATOM 521 N N . LEU A 1 72 ? -12.673 0.420 19.945 1.00 94.19 72 LEU A N 1
ATOM 522 C CA . LEU A 1 72 ? -13.452 -0.232 20.995 1.00 94.19 72 LEU A CA 1
ATOM 523 C C . LEU A 1 72 ? -13.180 0.411 22.355 1.00 94.19 72 LEU A C 1
ATOM 525 O O . LEU A 1 72 ? -14.110 0.883 23.002 1.00 94.19 72 LEU A O 1
ATOM 529 N N . ARG A 1 73 ? -11.907 0.547 22.745 1.00 94.12 73 ARG A N 1
ATOM 530 C CA . ARG A 1 73 ? -11.531 1.146 24.032 1.00 94.12 73 ARG A CA 1
ATOM 531 C C . ARG A 1 73 ? -12.031 2.582 24.182 1.00 94.12 73 ARG A C 1
ATOM 533 O O . ARG A 1 73 ? -12.468 2.974 25.258 1.00 94.12 73 ARG A O 1
ATOM 540 N N . ARG A 1 74 ? -11.951 3.394 23.124 1.00 92.94 74 ARG A N 1
ATOM 541 C CA . ARG A 1 74 ? -12.452 4.777 23.150 1.00 92.94 74 ARG A CA 1
ATOM 542 C C . ARG A 1 74 ? -13.974 4.821 23.264 1.00 92.94 74 ARG A C 1
ATOM 544 O O . ARG A 1 74 ? -14.479 5.597 24.069 1.00 92.94 74 ARG A O 1
ATOM 551 N N . ALA A 1 75 ? -14.674 3.954 22.532 1.00 93.50 75 ALA A N 1
ATOM 552 C CA . ALA A 1 75 ? -16.126 3.831 22.615 1.00 93.50 75 ALA A CA 1
ATOM 553 C C . ALA A 1 75 ? -16.594 3.399 24.015 1.00 93.50 75 ALA A C 1
ATOM 555 O O . ALA A 1 75 ? -17.516 4.006 24.552 1.00 93.50 75 ALA A O 1
ATOM 556 N N . GLU A 1 76 ? -15.924 2.423 24.637 1.00 95.50 76 GLU A N 1
ATOM 557 C CA . GLU A 1 76 ? -16.205 1.978 26.014 1.00 95.50 76 GLU A CA 1
ATOM 558 C C . GLU A 1 76 ? -16.065 3.107 27.041 1.00 95.50 76 GLU A C 1
ATOM 560 O O . GLU A 1 76 ? -16.846 3.192 27.984 1.00 95.50 76 GLU A O 1
ATOM 565 N N . LEU A 1 77 ? -15.087 3.996 26.850 1.00 93.12 77 LEU A N 1
ATOM 566 C CA . LEU A 1 77 ? -14.859 5.150 27.723 1.00 93.12 77 LEU A CA 1
ATOM 567 C C . LEU A 1 77 ? -15.764 6.351 27.391 1.00 93.12 77 LEU A C 1
ATOM 569 O O . LEU A 1 77 ? -15.635 7.398 28.021 1.00 93.12 77 LEU A O 1
ATOM 573 N N . GLY A 1 78 ? -16.640 6.245 26.384 1.00 93.31 78 GLY A N 1
ATOM 574 C CA . GLY A 1 78 ? -17.450 7.368 25.900 1.00 93.31 78 GLY A CA 1
ATOM 575 C C . GLY A 1 78 ? -16.620 8.508 25.296 1.00 93.31 78 GLY A C 1
ATOM 576 O O . GLY A 1 78 ? -17.089 9.640 25.202 1.00 93.31 78 GLY A O 1
ATOM 577 N N . LEU A 1 79 ? -15.375 8.228 24.900 1.00 91.75 79 LEU A N 1
ATOM 578 C CA . LEU A 1 79 ? -14.446 9.207 24.350 1.00 91.75 79 LEU A CA 1
ATOM 579 C C . LEU A 1 79 ? -14.471 9.180 22.823 1.00 91.75 79 LEU A C 1
ATOM 581 O O . LEU A 1 79 ? -14.517 8.125 22.189 1.00 91.75 79 LEU A O 1
ATOM 585 N N . ALA A 1 80 ? -14.336 10.355 22.213 1.00 91.69 80 ALA A N 1
ATOM 586 C CA . ALA A 1 80 ? -14.134 10.447 20.775 1.00 91.69 80 ALA A CA 1
ATOM 587 C C . ALA A 1 80 ? -12.797 9.801 20.354 1.00 91.69 80 ALA A C 1
ATOM 589 O O . ALA A 1 80 ? -11.784 9.856 21.069 1.00 91.69 80 ALA A O 1
ATOM 590 N N . LEU A 1 81 ? -12.784 9.211 19.154 1.00 91.75 81 LEU A N 1
ATOM 591 C CA . LEU A 1 81 ? -11.551 8.759 18.512 1.00 91.75 81 LEU A CA 1
ATOM 592 C C . LEU A 1 81 ? -10.688 9.988 18.164 1.00 91.75 81 LEU A C 1
ATOM 594 O O . LEU A 1 81 ? -11.225 10.900 17.521 1.00 91.75 81 LEU A O 1
ATOM 598 N N . PRO A 1 82 ? -9.391 10.015 18.539 1.00 93.38 82 PRO A N 1
ATOM 599 C CA . PRO A 1 82 ? -8.485 11.091 18.147 1.00 93.38 82 PRO A CA 1
ATOM 600 C C . PRO A 1 82 ? -8.454 11.273 16.632 1.00 93.38 82 PRO A C 1
ATOM 602 O O . PRO A 1 82 ? -8.616 10.305 15.882 1.00 93.38 82 PRO A O 1
ATOM 605 N N . GLU A 1 83 ? -8.209 12.503 16.192 1.00 93.56 83 GLU A N 1
ATOM 606 C CA . GLU A 1 83 ? -8.146 12.837 14.770 1.00 93.56 83 GLU A CA 1
ATOM 607 C C . GLU A 1 83 ? -7.077 12.015 14.042 1.00 93.56 83 GLU A C 1
ATOM 609 O O . GLU A 1 83 ? -7.388 11.398 13.026 1.00 93.56 83 GLU A O 1
ATOM 614 N N . ASP A 1 84 ? -5.888 11.861 14.630 1.00 95.12 84 ASP A N 1
ATOM 615 C CA . ASP A 1 84 ? -4.796 11.063 14.055 1.00 95.12 84 ASP A CA 1
ATOM 616 C C . ASP A 1 84 ? -5.216 9.617 13.764 1.00 95.12 84 ASP A C 1
ATOM 618 O O . ASP A 1 84 ? -4.965 9.082 12.685 1.00 95.12 84 ASP A O 1
ATOM 622 N N . TRP A 1 85 ? -5.934 8.984 14.697 1.00 95.44 85 TRP A N 1
ATOM 623 C CA . TRP A 1 85 ? -6.437 7.617 14.533 1.00 95.44 85 TRP A CA 1
ATOM 624 C C . TRP A 1 85 ? -7.567 7.528 13.504 1.00 95.44 85 TRP A C 1
ATOM 626 O O . TRP A 1 85 ? -7.693 6.517 12.805 1.00 95.44 85 TRP A O 1
ATOM 636 N N . ARG A 1 86 ? -8.388 8.577 13.382 1.00 95.69 86 ARG A N 1
ATOM 637 C CA . ARG A 1 86 ? -9.425 8.668 12.348 1.00 95.69 86 ARG A CA 1
ATOM 638 C C . ARG A 1 86 ? -8.790 8.778 10.963 1.00 95.69 86 ARG A C 1
ATOM 640 O O . ARG A 1 86 ? -9.149 7.997 10.081 1.00 95.69 86 ARG A O 1
ATOM 647 N N . THR A 1 87 ? -7.826 9.679 10.802 1.00 96.44 87 THR A N 1
ATOM 648 C CA . THR A 1 87 ? -7.069 9.899 9.564 1.00 96.44 87 THR A CA 1
ATOM 649 C C . THR A 1 87 ? -6.293 8.650 9.164 1.00 96.44 87 THR A C 1
ATOM 651 O O . THR A 1 87 ? -6.424 8.189 8.032 1.00 96.44 87 THR A O 1
ATOM 654 N N . TYR A 1 88 ? -5.590 8.022 10.110 1.00 96.56 88 TYR A N 1
ATOM 655 C CA . TYR A 1 88 ? -4.887 6.755 9.904 1.00 96.56 88 TYR A CA 1
ATOM 656 C C . TYR A 1 88 ? -5.810 5.666 9.340 1.00 96.56 88 TYR A C 1
ATOM 658 O O . TYR A 1 88 ? -5.515 5.056 8.313 1.00 96.56 88 TYR A O 1
ATOM 666 N N . ARG A 1 89 ? -6.984 5.457 9.951 1.00 97.31 89 ARG A N 1
ATOM 667 C CA . ARG A 1 89 ? -7.945 4.441 9.488 1.00 97.31 89 ARG A CA 1
ATOM 668 C C . ARG A 1 89 ? -8.600 4.793 8.150 1.00 97.31 89 ARG A C 1
ATOM 670 O O . ARG A 1 89 ? -8.989 3.884 7.420 1.00 97.31 89 ARG A O 1
ATOM 677 N N . ILE A 1 90 ? -8.763 6.075 7.816 1.00 97.06 90 ILE A N 1
ATOM 678 C CA . ILE A 1 90 ? -9.215 6.499 6.480 1.00 97.06 90 ILE A CA 1
ATOM 679 C C . ILE A 1 90 ? -8.141 6.167 5.439 1.00 97.06 90 ILE A C 1
ATOM 681 O O . ILE A 1 90 ? -8.454 5.533 4.432 1.00 97.06 90 ILE A O 1
ATOM 685 N N . ALA A 1 91 ? -6.881 6.505 5.718 1.00 96.88 91 ALA A N 1
ATOM 686 C CA . ALA A 1 91 ? -5.756 6.213 4.837 1.00 96.88 91 ALA A CA 1
ATOM 687 C C . ALA A 1 91 ? -5.580 4.702 4.610 1.00 96.88 91 ALA A C 1
ATOM 689 O O . ALA A 1 91 ? -5.446 4.270 3.469 1.00 96.88 91 ALA A O 1
ATOM 690 N N . LEU A 1 92 ? -5.696 3.871 5.652 1.00 97.25 92 LEU A N 1
ATOM 691 C CA . LEU A 1 92 ? -5.657 2.412 5.495 1.00 97.25 92 LEU A CA 1
ATOM 692 C C . LEU A 1 92 ? -6.757 1.888 4.561 1.00 97.25 92 LEU A C 1
ATOM 694 O O . LEU A 1 92 ? -6.492 1.041 3.713 1.00 97.25 92 LEU A O 1
ATOM 698 N N . ARG A 1 93 ? -7.990 2.403 4.668 1.00 97.94 93 ARG A N 1
ATOM 699 C CA . ARG A 1 93 ? -9.083 2.009 3.760 1.00 97.94 93 ARG A CA 1
ATOM 700 C C . ARG A 1 93 ? -8.821 2.437 2.317 1.00 97.94 93 ARG A C 1
ATOM 702 O O . ARG A 1 93 ? -9.170 1.689 1.409 1.00 97.94 93 ARG A O 1
ATOM 709 N N . ALA A 1 94 ? -8.185 3.590 2.114 1.00 96.94 94 ALA A N 1
ATOM 710 C CA . ALA A 1 94 ? -7.756 4.039 0.791 1.00 96.94 94 ALA A CA 1
ATOM 711 C C . ALA A 1 94 ? -6.676 3.120 0.186 1.00 96.94 94 ALA A C 1
ATOM 713 O O . ALA A 1 94 ? -6.692 2.863 -1.015 1.00 96.94 94 ALA A O 1
ATOM 714 N N . VAL A 1 95 ? -5.785 2.559 1.011 1.00 95.69 95 VAL A N 1
ATOM 715 C CA . VAL A 1 95 ? -4.815 1.545 0.560 1.00 95.69 95 VAL A CA 1
ATOM 716 C C . VAL A 1 95 ? -5.513 0.239 0.177 1.00 95.69 95 VAL A C 1
ATOM 718 O O . VAL A 1 95 ? -5.223 -0.340 -0.869 1.00 95.69 95 VAL A O 1
ATOM 721 N N . VAL A 1 96 ? -6.484 -0.212 0.977 1.00 95.94 96 VAL A N 1
ATOM 722 C CA . VAL A 1 96 ? -7.257 -1.433 0.684 1.00 95.94 96 VAL A CA 1
ATOM 723 C C . VAL A 1 96 ? -8.042 -1.308 -0.624 1.00 95.94 96 VAL A C 1
ATOM 725 O O . VAL A 1 96 ? -8.060 -2.256 -1.411 1.00 95.94 96 VAL A O 1
ATOM 728 N N . SER A 1 97 ? -8.651 -0.148 -0.893 1.00 95.19 97 SER A N 1
ATOM 729 C CA . SER A 1 97 ? -9.359 0.101 -2.156 1.00 95.19 97 SER A CA 1
ATOM 730 C C . SER A 1 97 ? -8.424 0.282 -3.356 1.00 95.19 97 SER A C 1
ATOM 732 O O . SER A 1 97 ? -8.886 0.228 -4.494 1.00 95.19 97 SER A O 1
ATOM 734 N N . GLY A 1 98 ? -7.120 0.471 -3.125 1.00 91.75 98 GLY A N 1
ATOM 735 C CA . GLY A 1 98 ? -6.140 0.786 -4.163 1.00 91.75 98 GLY A CA 1
ATOM 736 C C . GLY A 1 98 ? -6.182 2.239 -4.637 1.00 91.75 98 GLY A C 1
ATOM 737 O O . GLY A 1 98 ? -5.652 2.533 -5.699 1.00 91.75 98 GLY A O 1
ATOM 738 N N . ALA A 1 99 ? -6.814 3.143 -3.881 1.00 92.06 99 ALA A N 1
ATOM 739 C CA . ALA A 1 99 ? -6.790 4.576 -4.173 1.00 92.06 99 ALA A CA 1
ATOM 740 C C . ALA A 1 99 ? -5.436 5.222 -3.826 1.00 92.06 99 ALA A C 1
ATOM 742 O O . ALA A 1 99 ? -5.104 6.277 -4.359 1.00 92.06 99 ALA A O 1
ATOM 743 N N . VAL A 1 100 ? -4.677 4.610 -2.910 1.00 91.50 100 VAL A N 1
ATOM 744 C CA . VAL A 1 100 ? -3.363 5.080 -2.455 1.00 91.50 100 VAL A CA 1
ATOM 745 C C . VAL A 1 100 ? -2.403 3.893 -2.361 1.00 91.50 100 VAL A C 1
ATOM 747 O O . VAL A 1 100 ? -2.754 2.849 -1.817 1.00 91.50 100 VAL A O 1
ATOM 750 N N . ASP A 1 101 ? -1.173 4.065 -2.848 1.00 87.00 101 ASP A N 1
ATOM 751 C CA . ASP A 1 101 ? -0.148 3.010 -2.868 1.00 87.00 101 ASP A CA 1
ATOM 752 C C . ASP A 1 101 ? 0.782 3.005 -1.648 1.00 87.00 101 ASP A C 1
ATOM 754 O O . ASP A 1 101 ? 1.628 2.124 -1.509 1.00 87.00 101 ASP A O 1
ATOM 758 N N . THR A 1 102 ? 0.646 3.974 -0.751 1.00 91.25 102 THR A N 1
ATOM 759 C CA . THR A 1 102 ? 1.517 4.147 0.416 1.00 91.25 102 THR A CA 1
ATOM 760 C C . THR A 1 102 ? 0.795 3.777 1.705 1.00 91.25 102 THR A C 1
ATOM 762 O O . THR A 1 102 ? -0.285 4.304 1.979 1.00 91.25 102 THR A O 1
ATOM 765 N N . LEU A 1 103 ? 1.403 2.916 2.524 1.00 91.88 103 LEU A N 1
ATOM 766 C CA . LEU A 1 103 ? 0.877 2.587 3.847 1.00 91.88 103 LEU A CA 1
ATOM 767 C C . LEU A 1 103 ? 1.101 3.771 4.811 1.00 91.88 103 LEU A C 1
ATOM 769 O O . LEU A 1 103 ? 2.225 4.266 4.891 1.00 91.88 103 LEU A O 1
ATOM 773 N N . PRO A 1 104 ? 0.070 4.240 5.537 1.00 94.56 104 PRO A N 1
ATOM 774 C CA . PRO A 1 104 ? 0.234 5.308 6.516 1.00 94.56 104 PRO A CA 1
ATOM 775 C C . PRO A 1 104 ? 1.020 4.827 7.743 1.00 94.56 104 PRO A C 1
ATOM 777 O O . PRO A 1 104 ? 0.903 3.6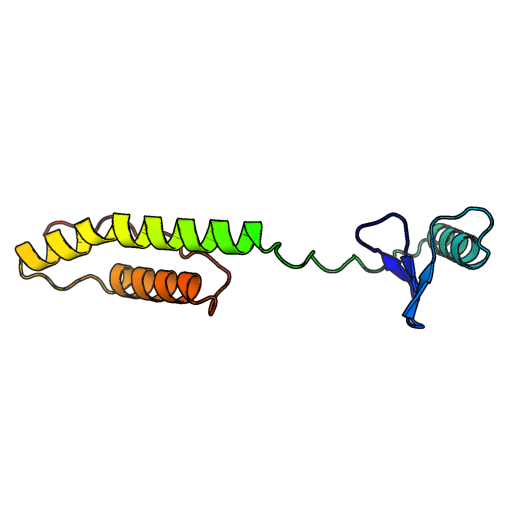73 8.162 1.00 94.56 104 PRO A O 1
ATOM 780 N N . GLU A 1 105 ? 1.771 5.736 8.363 1.00 94.50 105 GLU A N 1
ATOM 781 C CA . GLU A 1 105 ? 2.448 5.465 9.630 1.00 94.50 105 GLU A CA 1
ATOM 782 C C . GLU A 1 105 ? 1.430 5.316 10.767 1.00 94.50 105 GLU A C 1
ATOM 784 O O . GLU A 1 105 ? 0.433 6.042 10.840 1.00 94.50 105 GLU A O 1
ATOM 789 N N . ARG A 1 106 ? 1.664 4.347 11.658 1.00 93.81 106 ARG A N 1
ATOM 790 C CA . ARG A 1 106 ? 0.774 4.095 12.792 1.00 93.81 106 ARG A CA 1
ATOM 791 C C . ARG A 1 106 ? 0.952 5.193 13.851 1.00 93.81 106 ARG A C 1
ATOM 793 O O . ARG A 1 106 ? 2.052 5.303 14.392 1.00 93.81 106 ARG A O 1
ATOM 800 N N . PRO A 1 107 ? -0.110 5.935 14.216 1.00 94.19 107 PRO A N 1
ATOM 801 C CA . PRO A 1 107 ? -0.024 6.956 15.252 1.00 94.19 107 PRO A CA 1
ATOM 802 C C . PRO A 1 107 ? 0.292 6.340 16.626 1.00 94.19 107 PRO A C 1
ATOM 804 O O . PRO A 1 107 ? 0.003 5.158 16.862 1.00 94.19 107 PRO A O 1
ATOM 807 N N . PRO A 1 108 ? 0.867 7.124 17.557 1.00 92.62 108 PRO A N 1
ATOM 808 C CA . PRO A 1 108 ? 1.123 6.659 18.912 1.00 92.62 108 PRO A CA 1
ATOM 809 C C . PRO A 1 108 ? -0.178 6.252 19.610 1.00 92.62 108 PRO A C 1
ATOM 811 O O . PRO A 1 108 ? -1.275 6.727 19.284 1.00 92.62 108 PRO A O 1
ATOM 814 N N . TRP A 1 109 ? -0.054 5.354 20.591 1.00 86.62 109 TRP A N 1
ATOM 815 C CA . TRP A 1 109 ? -1.206 4.918 21.371 1.00 86.62 109 TRP A CA 1
ATOM 816 C C . TRP A 1 109 ? -1.890 6.132 22.016 1.00 86.62 109 TRP A C 1
ATOM 818 O O . TRP A 1 109 ? -1.199 6.976 22.594 1.00 86.62 109 TRP A O 1
ATOM 828 N N . PRO A 1 110 ? -3.226 6.254 21.925 1.00 85.00 110 PRO A N 1
ATOM 829 C CA . PRO A 1 110 ? -3.902 7.397 22.502 1.00 85.00 110 PRO A CA 1
ATOM 830 C C . PRO A 1 110 ? -3.717 7.418 24.023 1.00 85.00 110 PRO A C 1
ATOM 832 O O . PRO A 1 110 ? -3.858 6.364 24.648 1.00 85.00 110 PRO A O 1
ATOM 835 N N . PRO A 1 111 ? -3.520 8.589 24.652 1.00 77.50 111 PRO A N 1
ATOM 836 C CA . PRO A 1 111 ? -3.538 8.664 26.103 1.00 77.50 111 PRO A CA 1
ATOM 837 C C . PRO A 1 111 ? -4.893 8.162 26.626 1.00 77.50 111 PRO A C 1
ATOM 839 O O . PRO A 1 111 ? -5.956 8.496 26.080 1.00 77.50 111 PRO A O 1
ATOM 842 N N . THR A 1 112 ? -4.841 7.314 27.650 1.00 67.44 112 THR A N 1
ATOM 843 C CA . THR A 1 112 ? -5.946 7.074 28.581 1.00 67.44 112 THR A CA 1
ATOM 844 C C . THR A 1 112 ? -5.998 8.301 29.476 1.00 67.44 112 THR A C 1
ATOM 846 O O . THR A 1 112 ? -5.058 8.509 30.238 1.00 67.44 112 THR A O 1
ATOM 849 N N . ALA A 1 113 ? -7.001 9.158 29.286 1.00 58.53 113 ALA A N 1
ATOM 850 C CA . ALA A 1 113 ? -7.242 10.289 30.180 1.00 58.53 113 ALA A CA 1
ATOM 851 C C . ALA A 1 113 ? -7.377 9.825 31.638 1.00 58.53 113 ALA A C 1
ATOM 853 O O . ALA A 1 113 ? -7.862 8.684 31.837 1.00 58.53 113 ALA A O 1
#

pLDDT: mean 89.45, std 7.27, range [58.53, 97.94]

Secondary structure (DSSP, 8-state):
-EEE-SSS-EEETTS-EE---TT-HHHHHHHHH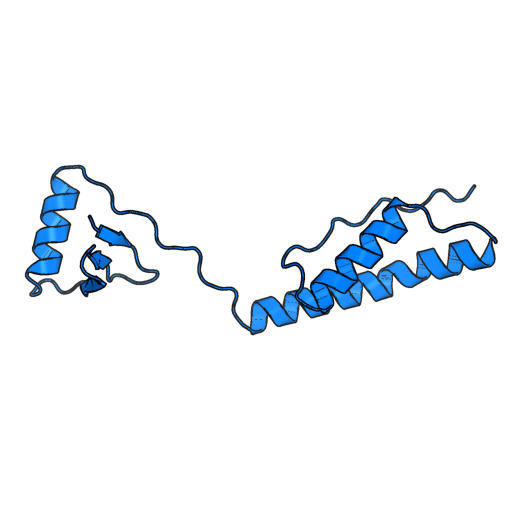HHTT--PBPPPPPPPPHHHHHHHHHHHHHHHHHHHHHHHHHHHTTPPPPHHHHHHHHHHHHHHHTS--SPPPPPPPPP--

Organism: NCBI:txid3162530